Protein AF-A0A0F9U3X7-F1 (afdb_monomer_lite)

Secondary structure (DSSP, 8-state):
------EEEHHHHHHHHHHHHHHHTPEEEEE-SSSSEEEEE-TT---EEEEESS--S-----TTSPPEEEEEE-PPPTTSPTTEEE--HHHHHHHHHHHHHHHHHHHS--------

Foldseek 3Di:
DDPPQPWDFLLVLLVVLVVVCVVVAWDWDDADPPFRKTWTDHPPFQETEIEHQDPDPPCCDDPPHRGHQFYDYNYAD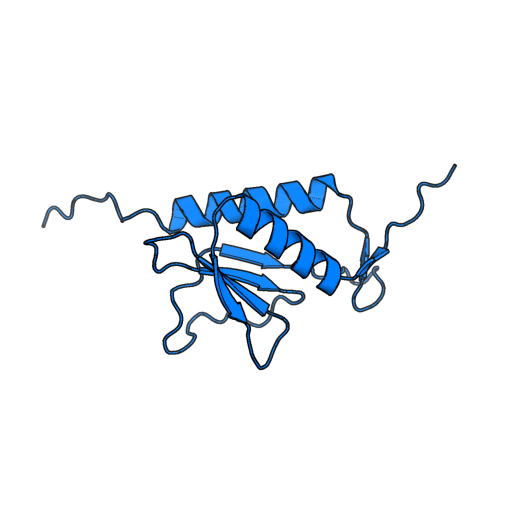PPHDPRIHRDDPVVSVVSSVVRVVSRCVRRDDPPDPPPD

pLDDT: mean 80.29, std 16.46, range [39.12, 96.94]

Sequence (116 aa):
MGRGKNNIDTLELCARAGEILKRVGFVHHQTSMTTPAVYYRWPDRQHLLRVAEHSGKKTRKNGGLGLVVSSVTFNGTHLDPPGKMNIREEKIESTISAAIGRYFMKSAPDSTPRNG

Organism: NCBI:txid412755

Radius of gyration: 15.95 Å; chains: 1; bounding box: 58×31×37 Å

Structure (mmCIF, N/CA/C/O backbone):
data_AF-A0A0F9U3X7-F1
#
_entry.id   AF-A0A0F9U3X7-F1
#
loop_
_atom_site.group_PDB
_atom_site.id
_atom_site.type_symbol
_atom_site.label_atom_id
_atom_site.label_alt_id
_atom_site.label_comp_id
_atom_site.label_asym_id
_atom_sit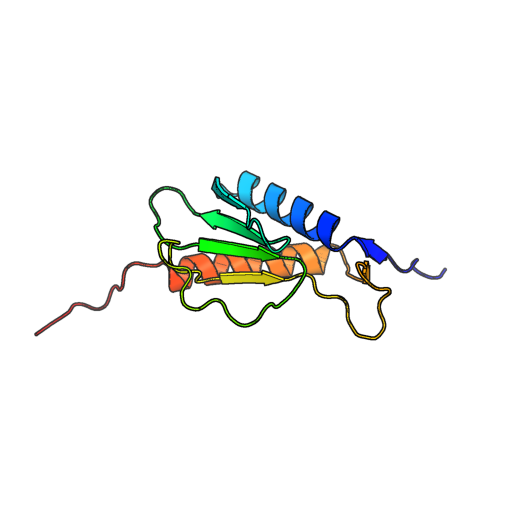e.label_en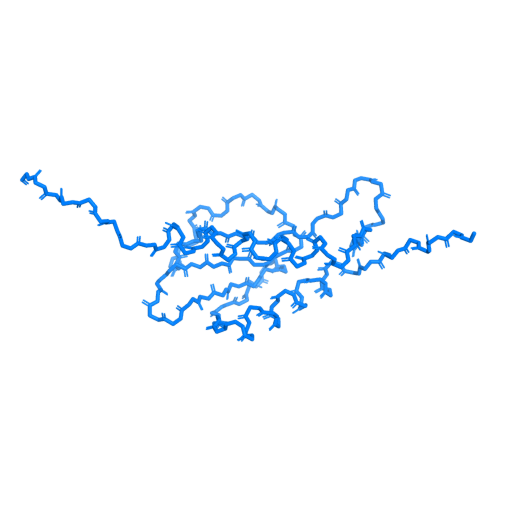tity_id
_atom_site.label_seq_id
_atom_site.pdbx_PDB_ins_code
_atom_site.Cartn_x
_atom_site.Cartn_y
_atom_site.Cartn_z
_atom_site.occupancy
_atom_site.B_iso_or_equiv
_atom_site.auth_seq_id
_atom_site.auth_comp_id
_atom_site.auth_asym_id
_atom_site.auth_atom_id
_atom_site.pdbx_PDB_model_num
ATOM 1 N N . MET A 1 1 ? 33.319 4.070 -8.872 1.00 39.12 1 MET A N 1
ATOM 2 C CA . MET A 1 1 ? 32.499 2.841 -8.961 1.00 39.12 1 MET A CA 1
ATOM 3 C C . MET A 1 1 ? 31.041 3.251 -9.080 1.00 39.12 1 MET A C 1
ATOM 5 O O . MET A 1 1 ? 30.520 3.871 -8.161 1.00 39.12 1 MET A O 1
ATOM 9 N N . GLY A 1 2 ? 30.422 3.031 -10.242 1.00 42.16 2 GLY A N 1
ATOM 10 C CA . GLY A 1 2 ? 29.032 3.422 -10.477 1.00 42.16 2 GLY A CA 1
ATOM 11 C C . GLY A 1 2 ? 28.103 2.628 -9.564 1.00 42.16 2 GLY A C 1
ATOM 12 O O . GLY A 1 2 ? 28.109 1.402 -9.609 1.00 42.16 2 GLY A O 1
ATOM 13 N N . ARG A 1 3 ? 27.327 3.316 -8.719 1.00 49.56 3 ARG A N 1
ATOM 14 C CA . ARG A 1 3 ? 26.206 2.686 -8.012 1.00 49.56 3 ARG A CA 1
ATOM 15 C C . ARG A 1 3 ? 25.267 2.140 -9.087 1.00 49.56 3 ARG A C 1
ATOM 17 O O . ARG A 1 3 ? 24.740 2.925 -9.876 1.00 49.56 3 ARG A O 1
ATOM 24 N N . GLY A 1 4 ? 25.140 0.817 -9.166 1.00 48.72 4 GLY A N 1
ATOM 25 C CA . GLY A 1 4 ? 24.244 0.154 -10.108 1.00 48.72 4 GLY A CA 1
ATOM 26 C C . GLY A 1 4 ? 22.853 0.775 -10.026 1.00 48.72 4 GLY A C 1
ATOM 27 O O . GLY A 1 4 ? 22.369 1.090 -8.939 1.00 48.72 4 GLY A O 1
ATOM 28 N N . LYS A 1 5 ? 22.232 1.020 -11.182 1.00 57.00 5 LYS A N 1
ATOM 29 C CA . LYS A 1 5 ? 20.821 1.408 -11.230 1.00 57.00 5 LYS A CA 1
ATOM 30 C C . LYS A 1 5 ? 20.020 0.248 -10.632 1.00 57.00 5 LYS A C 1
ATOM 32 O O . LYS A 1 5 ? 19.910 -0.799 -11.267 1.00 57.00 5 LYS A O 1
ATOM 37 N N . ASN A 1 6 ? 19.500 0.422 -9.418 1.00 66.44 6 ASN A N 1
ATOM 38 C CA . ASN A 1 6 ? 18.606 -0.546 -8.788 1.00 66.44 6 A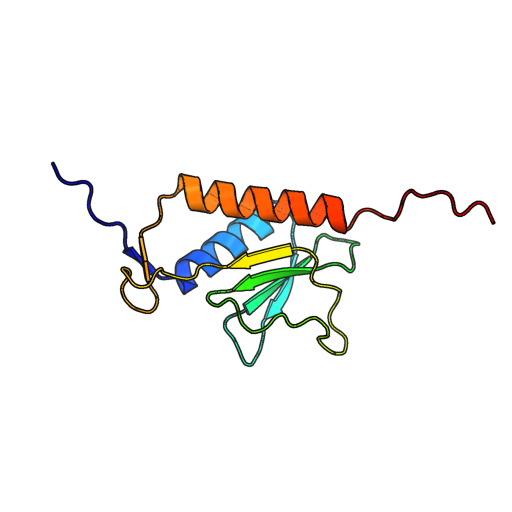SN A CA 1
ATOM 39 C C . ASN A 1 6 ? 17.222 -0.387 -9.412 1.00 66.44 6 ASN A C 1
ATOM 41 O O . ASN A 1 6 ? 16.362 0.314 -8.888 1.00 66.44 6 ASN A O 1
ATOM 45 N N . ASN A 1 7 ? 17.040 -1.006 -10.574 1.00 77.94 7 ASN A N 1
ATOM 46 C CA . ASN A 1 7 ? 15.739 -1.100 -11.215 1.00 77.94 7 ASN A CA 1
ATOM 47 C C . ASN A 1 7 ? 14.963 -2.228 -10.534 1.00 77.94 7 ASN A C 1
ATOM 49 O O . ASN A 1 7 ? 15.245 -3.399 -10.788 1.00 77.94 7 ASN A O 1
ATOM 53 N N . ILE A 1 8 ? 14.018 -1.867 -9.671 1.00 84.75 8 ILE A N 1
ATOM 54 C CA . ILE A 1 8 ? 13.161 -2.823 -8.964 1.00 84.75 8 ILE A CA 1
ATOM 55 C C . ILE A 1 8 ? 11.829 -2.906 -9.704 1.00 84.75 8 ILE A C 1
ATOM 57 O O . ILE A 1 8 ? 11.330 -1.892 -10.201 1.00 84.75 8 ILE A O 1
ATOM 61 N N . ASP A 1 9 ? 11.278 -4.112 -9.795 1.00 88.00 9 ASP A N 1
ATOM 62 C CA . ASP A 1 9 ? 9.952 -4.343 -10.354 1.00 88.00 9 ASP A CA 1
ATOM 63 C C . ASP A 1 9 ? 8.876 -3.659 -9.489 1.00 88.00 9 ASP A C 1
ATOM 65 O O . ASP A 1 9 ? 8.880 -3.736 -8.258 1.00 88.00 9 ASP A O 1
ATOM 69 N N . THR A 1 10 ? 7.960 -2.936 -10.120 1.00 87.00 10 THR A N 1
ATOM 70 C CA . THR A 1 10 ? 6.901 -2.172 -9.443 1.00 87.00 10 THR A CA 1
ATOM 71 C C . THR A 1 10 ? 5.899 -3.062 -8.704 1.00 87.00 10 THR A C 1
ATOM 73 O O . THR A 1 10 ? 5.384 -2.651 -7.657 1.00 87.00 10 THR A O 1
ATOM 76 N N . LEU A 1 11 ? 5.642 -4.283 -9.182 1.00 87.12 11 LEU A N 1
ATOM 77 C CA . LEU A 1 11 ? 4.825 -5.272 -8.475 1.00 87.12 11 LEU A CA 1
ATOM 78 C C . LEU A 1 11 ? 5.567 -5.808 -7.253 1.00 87.12 11 LEU A C 1
ATOM 80 O O . LEU A 1 11 ? 4.960 -5.964 -6.192 1.00 87.12 11 LEU A O 1
ATOM 84 N N . GLU A 1 12 ? 6.881 -6.012 -7.361 1.00 89.56 12 GLU A N 1
ATOM 85 C CA . GLU A 1 12 ? 7.716 -6.371 -6.212 1.00 89.56 12 GLU A CA 1
ATOM 86 C C . GLU A 1 12 ? 7.685 -5.267 -5.142 1.00 89.56 12 GLU A C 1
ATOM 88 O O . GLU A 1 12 ? 7.499 -5.551 -3.957 1.00 89.56 12 GLU A O 1
ATOM 93 N N . LEU A 1 13 ? 7.765 -3.993 -5.544 1.00 89.81 13 LEU A N 1
ATOM 94 C CA . LEU A 1 13 ? 7.611 -2.854 -4.630 1.00 89.81 13 LEU A CA 1
ATOM 95 C C . LEU A 1 13 ? 6.233 -2.838 -3.951 1.00 89.81 13 LEU A C 1
ATOM 97 O O . LEU A 1 13 ? 6.137 -2.583 -2.747 1.00 89.81 13 LEU A O 1
ATOM 101 N N . CYS A 1 14 ? 5.165 -3.151 -4.690 1.00 91.62 14 CYS A N 1
ATOM 102 C CA . CYS A 1 14 ? 3.821 -3.277 -4.124 1.00 91.62 14 CYS A CA 1
ATOM 103 C C . CYS A 1 14 ? 3.738 -4.414 -3.096 1.00 91.62 14 CYS A C 1
ATOM 105 O O . CYS A 1 14 ? 3.163 -4.222 -2.022 1.00 91.62 14 CYS A O 1
ATOM 107 N N . ALA A 1 15 ? 4.332 -5.572 -3.394 1.00 91.94 15 ALA A N 1
ATOM 108 C CA . ALA A 1 15 ? 4.379 -6.707 -2.479 1.00 91.94 15 ALA A CA 1
ATOM 109 C C . ALA A 1 15 ? 5.148 -6.355 -1.196 1.00 91.94 15 ALA A C 1
ATOM 111 O O . ALA A 1 15 ? 4.630 -6.557 -0.096 1.00 91.94 15 ALA A O 1
ATOM 112 N N . ARG A 1 16 ? 6.329 -5.730 -1.320 1.00 92.25 16 ARG A N 1
ATOM 113 C CA . ARG A 1 16 ? 7.126 -5.247 -0.178 1.00 92.25 16 ARG A CA 1
ATOM 114 C C . ARG A 1 16 ? 6.351 -4.256 0.687 1.00 92.25 16 ARG A C 1
ATOM 116 O O . ARG A 1 16 ? 6.331 -4.391 1.909 1.00 92.25 16 ARG A O 1
ATOM 123 N N . ALA A 1 17 ? 5.667 -3.292 0.070 1.00 94.12 17 ALA A N 1
ATOM 124 C CA . ALA A 1 17 ? 4.823 -2.350 0.800 1.00 94.12 17 ALA A CA 1
ATOM 125 C C . ALA A 1 17 ? 3.686 -3.060 1.547 1.00 94.12 17 ALA A C 1
ATOM 127 O O . ALA A 1 17 ? 3.395 -2.714 2.691 1.00 94.12 17 ALA A O 1
ATOM 128 N N . GLY A 1 18 ? 3.082 -4.079 0.933 1.00 94.31 18 GLY A N 1
ATOM 129 C CA . GLY A 1 18 ? 2.087 -4.931 1.574 1.00 94.31 18 GLY A CA 1
ATOM 130 C C . GLY A 1 18 ? 2.616 -5.645 2.817 1.00 94.31 18 GLY A C 1
ATOM 131 O O . GLY A 1 18 ? 1.951 -5.643 3.852 1.00 94.31 18 GLY A O 1
ATOM 132 N N . GLU A 1 19 ? 3.821 -6.209 2.748 1.00 95.50 19 GLU A N 1
ATOM 133 C CA . GLU A 1 19 ? 4.460 -6.871 3.890 1.00 95.50 19 GLU A CA 1
ATOM 134 C C . GLU A 1 19 ? 4.801 -5.892 5.019 1.00 95.50 19 GLU A C 1
ATOM 136 O O . GLU A 1 19 ? 4.551 -6.188 6.188 1.00 95.50 19 GLU A O 1
ATOM 141 N N . ILE A 1 20 ? 5.293 -4.693 4.694 1.00 95.06 20 ILE A N 1
ATOM 142 C CA . ILE A 1 20 ? 5.544 -3.644 5.694 1.00 95.06 20 ILE A CA 1
ATOM 143 C C . ILE A 1 20 ? 4.237 -3.234 6.383 1.00 95.06 20 ILE A C 1
ATOM 145 O O . ILE A 1 20 ? 4.183 -3.161 7.608 1.00 95.06 20 ILE A O 1
ATOM 149 N N . LEU A 1 21 ? 3.162 -3.023 5.620 1.00 96.25 21 LEU A N 1
ATOM 150 C CA . LEU A 1 21 ? 1.854 -2.672 6.176 1.00 96.25 21 LEU A CA 1
ATOM 151 C C . LEU A 1 21 ? 1.329 -3.753 7.130 1.00 96.25 21 LEU A C 1
ATOM 153 O O . LEU A 1 21 ? 0.882 -3.420 8.228 1.00 96.25 21 LEU A O 1
ATOM 157 N N . LYS A 1 22 ? 1.440 -5.034 6.753 1.00 96.00 22 LYS A N 1
ATOM 158 C CA . LYS A 1 22 ? 1.066 -6.162 7.622 1.00 96.00 22 LYS A CA 1
ATOM 159 C C . LYS A 1 22 ? 1.866 -6.177 8.922 1.00 96.00 22 LYS A C 1
ATOM 161 O O . LYS A 1 22 ? 1.277 -6.322 9.987 1.00 96.00 22 LYS A O 1
ATOM 166 N N . ARG A 1 23 ? 3.185 -5.963 8.854 1.00 96.00 23 ARG A N 1
ATOM 167 C CA . ARG A 1 23 ? 4.058 -5.891 10.043 1.00 96.00 23 ARG A CA 1
ATOM 168 C C . ARG A 1 23 ? 3.683 -4.748 10.987 1.00 96.00 23 ARG A C 1
ATOM 170 O O . ARG A 1 23 ? 3.812 -4.900 12.194 1.00 96.00 23 ARG A O 1
ATOM 177 N N . VAL A 1 24 ? 3.207 -3.624 10.448 1.00 94.38 24 VAL A N 1
ATOM 178 C CA . VAL A 1 24 ? 2.746 -2.466 11.238 1.00 94.38 24 VAL A CA 1
ATOM 179 C C . VAL A 1 24 ? 1.358 -2.698 11.859 1.00 94.38 24 VAL A C 1
ATOM 181 O O . VAL A 1 24 ? 0.977 -1.977 12.776 1.00 94.38 24 VAL A O 1
ATOM 184 N N . GLY A 1 25 ? 0.609 -3.706 11.402 1.00 95.88 25 GLY A N 1
ATOM 185 C CA . GLY A 1 25 ? -0.705 -4.072 11.941 1.00 95.88 25 GLY A CA 1
ATOM 186 C C . GLY A 1 25 ? -1.883 -3.801 11.004 1.00 95.88 25 GLY A C 1
ATOM 187 O O . GLY A 1 25 ? -3.032 -4.002 11.393 1.00 95.88 25 GLY A O 1
ATOM 188 N N . PHE A 1 26 ? -1.642 -3.369 9.762 1.00 96.94 26 PHE A N 1
ATOM 189 C CA . PHE A 1 26 ? -2.706 -3.327 8.760 1.00 96.94 26 PHE A CA 1
ATOM 190 C C . PHE A 1 26 ? -3.093 -4.742 8.326 1.00 96.94 26 PHE A C 1
ATOM 192 O O . PHE A 1 26 ? -2.246 -5.609 8.128 1.00 96.94 26 PHE A O 1
ATOM 199 N N . VAL A 1 27 ? -4.379 -4.956 8.073 1.00 96.38 27 VAL A N 1
ATOM 200 C CA . VAL A 1 27 ? -4.898 -6.210 7.528 1.00 96.38 27 VAL A CA 1
ATOM 201 C C . VAL A 1 27 ? -5.220 -6.054 6.049 1.00 96.38 27 VAL A C 1
ATOM 203 O O . VAL A 1 27 ? -5.670 -4.994 5.599 1.00 96.38 27 VAL A O 1
ATOM 206 N N . HIS A 1 28 ? -4.992 -7.121 5.283 1.00 95.31 28 HIS A N 1
ATOM 207 C CA . HIS A 1 28 ? -5.503 -7.215 3.916 1.00 95.31 28 HIS A CA 1
ATOM 208 C C . HIS A 1 28 ? -7.033 -7.138 3.949 1.00 95.31 28 HIS A C 1
ATOM 210 O O . HIS A 1 28 ? -7.675 -7.744 4.806 1.00 95.31 28 HIS A O 1
ATOM 216 N N . HIS A 1 29 ? -7.605 -6.343 3.048 1.00 92.44 29 HIS A N 1
ATOM 217 C CA . HIS A 1 29 ? -9.050 -6.196 2.918 1.00 92.44 29 HIS A CA 1
ATOM 218 C C . HIS A 1 29 ? -9.550 -6.741 1.583 1.00 92.44 29 HIS A C 1
ATOM 220 O O . HIS A 1 29 ? -10.497 -7.520 1.549 1.00 92.44 29 HIS A O 1
ATOM 226 N N . GLN A 1 30 ? -8.928 -6.319 0.481 1.00 90.25 30 GLN A N 1
ATOM 227 C CA . GLN A 1 30 ? -9.323 -6.747 -0.855 1.00 90.25 30 GLN A CA 1
ATOM 228 C C . GLN A 1 30 ? -8.175 -6.565 -1.847 1.00 90.25 30 GLN A C 1
ATOM 230 O O . GLN A 1 30 ? -7.395 -5.620 -1.741 1.00 90.25 30 GLN A O 1
ATOM 235 N N . THR A 1 31 ? -8.119 -7.429 -2.856 1.00 90.25 31 THR A N 1
ATOM 236 C CA . THR A 1 31 ? -7.318 -7.226 -4.068 1.00 90.25 31 THR A CA 1
ATOM 237 C C . THR A 1 31 ? -8.257 -6.907 -5.228 1.00 90.25 31 THR A C 1
ATOM 239 O O . THR A 1 31 ? -9.281 -7.564 -5.401 1.00 90.25 31 THR A O 1
ATOM 242 N N . SER A 1 32 ? -7.939 -5.872 -5.997 1.00 84.12 32 SER A N 1
ATOM 243 C CA . SER A 1 32 ? -8.694 -5.493 -7.191 1.00 84.12 32 SER A CA 1
ATOM 244 C C . SER A 1 32 ? -8.618 -6.591 -8.255 1.00 84.12 32 SER A C 1
ATOM 246 O O . SER A 1 32 ? -7.549 -7.129 -8.522 1.00 84.12 32 SER A O 1
ATOM 248 N N . MET A 1 33 ? -9.752 -6.891 -8.891 1.00 80.69 33 MET A N 1
ATOM 249 C CA . MET A 1 33 ? -9.838 -7.886 -9.970 1.00 80.69 33 MET A CA 1
ATOM 250 C C . MET A 1 33 ? -9.386 -7.338 -11.331 1.00 80.69 33 MET A C 1
ATOM 252 O O . MET A 1 33 ? -9.126 -8.108 -12.248 1.00 80.69 33 MET A O 1
ATOM 256 N N . THR A 1 34 ? -9.332 -6.011 -11.490 1.00 78.75 34 THR A N 1
ATOM 257 C CA . THR A 1 34 ? -9.088 -5.355 -12.791 1.00 78.75 34 THR A CA 1
ATOM 258 C C . THR A 1 34 ? -7.756 -4.623 -12.865 1.00 78.75 34 THR A C 1
ATOM 260 O O . THR A 1 34 ? -7.311 -4.249 -13.944 1.00 78.75 34 THR A O 1
ATOM 263 N N . THR A 1 35 ? -7.130 -4.365 -11.720 1.00 79.19 35 THR A N 1
ATOM 264 C CA . THR A 1 35 ? -5.871 -3.622 -11.624 1.00 79.19 35 THR A CA 1
ATOM 265 C C . THR A 1 35 ? -4.986 -4.251 -10.556 1.00 79.19 35 THR A C 1
ATOM 267 O O . THR A 1 35 ? -5.526 -4.797 -9.594 1.00 79.19 35 THR A O 1
ATOM 270 N N . PRO A 1 36 ? -3.650 -4.129 -10.656 1.00 82.81 36 PRO A N 1
ATOM 271 C CA . PRO A 1 36 ? -2.724 -4.563 -9.612 1.00 82.81 36 PRO A CA 1
ATOM 272 C C . PRO A 1 36 ? -2.782 -3.585 -8.427 1.00 82.81 36 PRO A C 1
ATOM 274 O O . PRO A 1 36 ? -1.870 -2.795 -8.182 1.00 82.81 36 PRO A O 1
ATOM 277 N N . ALA A 1 37 ? -3.919 -3.566 -7.733 1.00 88.44 37 ALA A N 1
ATOM 278 C CA . ALA A 1 37 ? -4.175 -2.733 -6.572 1.00 88.44 37 ALA A CA 1
ATOM 279 C C . ALA A 1 37 ? -4.649 -3.595 -5.404 1.00 88.44 37 ALA A C 1
ATOM 281 O O . ALA A 1 37 ? -5.577 -4.391 -5.539 1.00 88.44 37 ALA A O 1
ATOM 282 N N . VAL A 1 38 ? -4.039 -3.387 -4.243 1.00 92.50 38 VAL A N 1
ATOM 283 C CA . VAL A 1 38 ? -4.382 -4.074 -2.999 1.00 92.50 38 VAL A CA 1
ATOM 284 C C . VAL A 1 38 ? -4.796 -3.037 -1.966 1.00 92.50 38 VAL A C 1
ATOM 286 O O . VAL A 1 38 ? -4.184 -1.973 -1.841 1.00 92.50 38 VAL A O 1
ATOM 289 N N . TYR A 1 39 ? -5.862 -3.335 -1.238 1.00 93.38 39 TYR A N 1
ATOM 290 C CA . TYR A 1 39 ? -6.438 -2.474 -0.222 1.00 93.38 39 TYR A CA 1
ATOM 291 C C . TYR A 1 39 ? -6.190 -3.074 1.155 1.00 93.38 39 TYR A C 1
ATOM 293 O O . TYR A 1 39 ? -6.487 -4.245 1.406 1.00 93.38 39 TYR A O 1
ATOM 301 N N . TYR A 1 40 ? -5.676 -2.238 2.047 1.00 95.44 40 TYR A N 1
ATOM 302 C CA . TYR A 1 40 ? -5.383 -2.565 3.434 1.00 95.44 40 TYR A CA 1
ATOM 303 C C . TYR A 1 40 ? -6.194 -1.667 4.361 1.00 95.44 40 TYR A C 1
ATOM 305 O O . TYR A 1 40 ? -6.498 -0.525 4.013 1.00 95.44 40 TYR A O 1
ATOM 313 N N . ARG A 1 41 ? -6.512 -2.157 5.557 1.00 94.25 41 ARG A N 1
ATOM 314 C CA . ARG A 1 41 ? -7.190 -1.373 6.598 1.00 94.25 41 ARG A CA 1
ATOM 315 C C . ARG A 1 41 ? -6.542 -1.590 7.954 1.00 94.25 41 ARG A C 1
ATOM 317 O O . ARG A 1 41 ? -5.970 -2.645 8.205 1.00 94.25 41 ARG A O 1
ATOM 324 N N . TRP A 1 42 ? -6.659 -0.604 8.828 1.00 94.94 42 TRP A N 1
ATOM 325 C CA . TRP A 1 42 ? -6.381 -0.807 10.248 1.00 94.94 42 TRP A CA 1
ATOM 326 C C . TRP A 1 42 ? -7.554 -1.565 10.891 1.00 94.94 42 TRP A C 1
ATOM 328 O O . TRP A 1 42 ? -8.696 -1.298 10.495 1.00 94.94 42 TRP A O 1
ATOM 338 N N . PRO A 1 43 ? -7.317 -2.473 11.857 1.00 92.12 43 PRO A N 1
ATOM 339 C CA . PRO A 1 43 ? -8.389 -3.081 12.641 1.00 92.12 43 PRO A CA 1
ATOM 340 C C . PRO A 1 43 ? -9.355 -2.016 13.174 1.00 92.12 43 PRO A C 1
ATOM 342 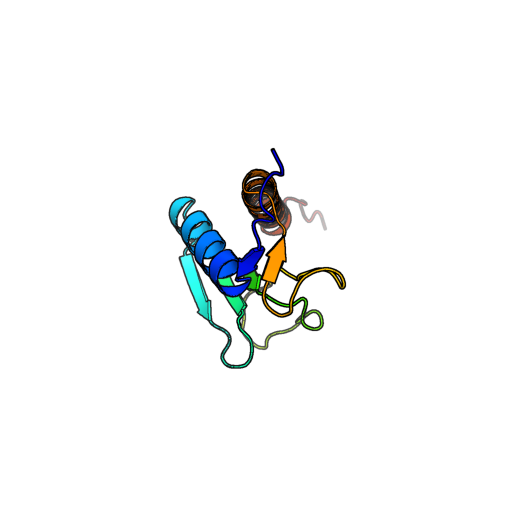O O . PRO A 1 43 ? -8.943 -0.912 13.525 1.00 92.12 43 PRO A O 1
ATOM 345 N N . ASP A 1 44 ? -10.652 -2.307 13.142 1.00 87.44 44 ASP A N 1
ATOM 346 C CA . ASP A 1 44 ? -11.709 -1.412 13.639 1.00 87.44 44 ASP A CA 1
ATOM 347 C C . ASP A 1 44 ? -11.855 -0.062 12.909 1.00 87.44 44 ASP A C 1
ATOM 349 O O . ASP A 1 44 ? -12.618 0.806 13.333 1.00 87.44 44 ASP A O 1
ATOM 353 N N . ARG A 1 45 ? -11.184 0.131 11.762 1.00 88.19 45 ARG A N 1
ATOM 354 C CA . ARG A 1 45 ? -11.381 1.300 10.891 1.00 88.19 45 ARG A CA 1
ATOM 355 C C . ARG A 1 45 ? -11.993 0.897 9.551 1.00 88.19 45 ARG A C 1
ATOM 357 O O . ARG A 1 45 ? -11.589 -0.074 8.918 1.00 88.19 45 ARG A O 1
ATOM 364 N N . GLN A 1 46 ? -12.948 1.703 9.089 1.00 87.00 46 GLN A N 1
ATOM 365 C CA . GLN A 1 46 ? -13.622 1.533 7.791 1.00 87.00 46 GLN A CA 1
ATOM 366 C C . GLN A 1 46 ? -12.828 2.124 6.614 1.00 87.00 46 GLN A C 1
ATOM 368 O O . GLN A 1 46 ? -13.154 1.902 5.451 1.00 87.00 46 GLN A O 1
ATOM 373 N N . HIS A 1 47 ? -11.798 2.914 6.909 1.00 91.25 47 HIS A N 1
ATOM 374 C CA . HIS A 1 47 ? -10.977 3.576 5.906 1.00 91.25 47 HIS A CA 1
ATOM 375 C C . HIS A 1 47 ? -9.949 2.617 5.304 1.00 91.25 47 HIS A C 1
ATOM 377 O O . HIS A 1 47 ? -9.478 1.695 5.966 1.00 91.25 47 HIS A O 1
ATOM 383 N N . LEU A 1 48 ? -9.561 2.869 4.054 1.00 93.00 48 LEU A N 1
ATOM 384 C CA . LEU A 1 48 ? -8.627 2.026 3.313 1.00 93.00 48 LEU A CA 1
ATOM 385 C C . LEU A 1 48 ? -7.344 2.779 2.934 1.00 93.00 48 LEU A C 1
ATOM 387 O O . LEU A 1 48 ? -7.359 3.974 2.614 1.00 93.00 48 LEU A O 1
ATOM 391 N N . LEU A 1 49 ? -6.235 2.043 2.919 1.00 94.56 49 LEU A N 1
ATOM 392 C CA . LEU A 1 49 ? -4.962 2.413 2.312 1.00 94.56 49 LEU A CA 1
ATOM 393 C C . LEU A 1 49 ? -4.757 1.549 1.063 1.00 94.56 49 LEU A C 1
ATOM 395 O O . LEU A 1 49 ? -4.744 0.323 1.141 1.00 94.56 49 LEU A O 1
ATOM 399 N N . ARG A 1 50 ? -4.613 2.190 -0.099 1.00 93.69 50 ARG A N 1
ATOM 400 C CA . ARG A 1 50 ? -4.404 1.508 -1.388 1.00 93.69 50 ARG A CA 1
ATOM 401 C C . ARG A 1 50 ? -2.917 1.414 -1.730 1.00 93.69 50 ARG A C 1
ATOM 403 O O . ARG A 1 50 ? -2.244 2.437 -1.746 1.00 93.69 50 ARG A O 1
ATOM 410 N N . VAL A 1 51 ? -2.434 0.237 -2.105 1.00 93.31 51 VAL A N 1
ATOM 411 C CA . VAL A 1 51 ? -1.114 0.026 -2.722 1.00 93.31 51 VAL A CA 1
ATOM 412 C C . VAL A 1 51 ? -1.330 -0.366 -4.180 1.00 93.31 51 VAL A C 1
ATOM 414 O O . VAL A 1 51 ? -2.156 -1.235 -4.445 1.00 93.31 51 VAL A O 1
ATOM 417 N N . ALA A 1 52 ? -0.655 0.288 -5.127 1.00 90.00 52 ALA A N 1
ATOM 418 C CA . ALA A 1 52 ? -0.778 -0.042 -6.548 1.00 90.00 52 ALA A CA 1
ATOM 419 C C . ALA A 1 52 ? 0.443 0.375 -7.377 1.00 90.00 52 ALA A C 1
ATOM 421 O O . ALA A 1 52 ? 1.157 1.307 -7.019 1.00 90.00 52 ALA A O 1
ATOM 422 N N . GLU A 1 53 ? 0.613 -0.244 -8.539 1.00 83.00 53 GLU A N 1
ATOM 423 C CA . GLU A 1 53 ? 1.644 0.121 -9.520 1.00 83.00 53 GLU A CA 1
ATOM 424 C C . GLU A 1 53 ? 1.284 1.399 -10.309 1.00 83.00 53 GLU A C 1
ATOM 426 O O . GLU A 1 53 ? 2.136 2.219 -10.636 1.00 83.00 53 GLU A O 1
ATOM 431 N N . HIS A 1 54 ? -0.005 1.645 -10.554 1.00 71.50 54 HIS A N 1
ATOM 432 C CA . HIS A 1 54 ? -0.439 2.796 -11.346 1.00 71.50 54 HIS A CA 1
ATOM 433 C C . HIS A 1 54 ? -1.356 3.740 -10.570 1.00 71.50 54 HIS A C 1
ATOM 435 O O . HIS A 1 54 ? -2.262 3.333 -9.818 1.00 71.50 54 HIS A O 1
ATOM 441 N N . SER A 1 55 ? -1.174 5.037 -10.833 1.00 55.78 55 SER A N 1
ATOM 442 C CA . SER A 1 55 ? -2.144 6.074 -10.491 1.00 55.78 55 SER A CA 1
ATOM 443 C C . SER A 1 55 ? -3.304 5.972 -11.483 1.00 55.78 55 SER A C 1
ATOM 445 O O . SER A 1 55 ? -3.459 6.784 -12.390 1.00 55.78 55 SER A O 1
ATOM 447 N N . GLY A 1 56 ? -4.096 4.902 -11.370 1.00 50.16 56 GLY A N 1
ATOM 448 C CA . GLY A 1 56 ? -5.384 4.834 -12.049 1.00 50.16 56 GLY A CA 1
ATOM 449 C C . GLY A 1 56 ? -6.224 6.055 -11.666 1.00 50.16 56 GLY A C 1
ATOM 450 O O . GLY A 1 56 ? -6.065 6.597 -10.566 1.00 50.16 56 GLY A O 1
ATOM 451 N N . LYS A 1 57 ? -7.106 6.502 -12.574 1.00 48.16 57 LYS A N 1
ATOM 452 C CA . LYS A 1 57 ? -8.062 7.595 -12.318 1.00 48.16 57 LYS A CA 1
ATOM 453 C C . LYS A 1 57 ? -8.633 7.437 -10.910 1.00 48.16 57 LYS A C 1
ATOM 455 O O . LYS A 1 57 ? -9.120 6.359 -10.587 1.00 48.16 57 LYS A O 1
ATOM 460 N N . LYS A 1 58 ? -8.546 8.495 -10.088 1.00 50.12 58 LYS A N 1
ATOM 461 C CA . LYS A 1 58 ? -9.017 8.532 -8.693 1.00 50.12 58 LYS A CA 1
ATOM 462 C C . LYS A 1 58 ? -10.352 7.782 -8.567 1.00 50.12 58 LYS A C 1
ATOM 464 O O . LYS A 1 58 ? -11.397 8.351 -8.875 1.00 50.12 58 LYS A O 1
ATOM 469 N N . THR A 1 59 ? -10.333 6.534 -8.101 1.00 52.41 59 THR A N 1
ATOM 470 C CA . THR A 1 59 ? -11.540 5.777 -7.749 1.00 52.41 59 THR A CA 1
ATOM 471 C C . THR A 1 59 ? -12.105 6.407 -6.483 1.00 52.41 59 THR A C 1
ATOM 473 O O . THR A 1 59 ? -11.812 5.986 -5.371 1.00 52.41 59 THR A O 1
ATOM 476 N N . ARG A 1 60 ? -12.844 7.510 -6.653 1.00 49.50 60 ARG A N 1
ATOM 477 C CA . ARG A 1 60 ? -13.508 8.240 -5.563 1.00 49.50 60 ARG A CA 1
ATOM 478 C C . ARG A 1 60 ? -14.766 7.533 -5.062 1.00 49.50 60 ARG A C 1
ATOM 480 O O . ARG A 1 60 ? -15.277 7.909 -4.016 1.00 49.50 60 ARG A O 1
ATOM 487 N N . LYS A 1 61 ? -15.264 6.535 -5.790 1.00 46.19 61 LYS A N 1
ATOM 488 C CA . LYS A 1 61 ? -16.444 5.749 -5.429 1.00 46.19 61 LYS A CA 1
ATOM 489 C C . LYS A 1 61 ? -16.261 4.327 -5.947 1.00 46.19 61 LYS A C 1
ATOM 491 O O . LYS A 1 61 ? -16.599 4.048 -7.089 1.00 46.19 61 LYS A O 1
ATOM 496 N N . ASN A 1 62 ? -15.698 3.444 -5.132 1.00 50.03 62 ASN A N 1
ATOM 497 C CA . ASN A 1 62 ? -15.882 2.016 -5.357 1.00 50.03 62 ASN A CA 1
ATOM 498 C C . ASN A 1 62 ? -17.159 1.638 -4.602 1.00 50.03 62 ASN A C 1
ATOM 500 O O . ASN A 1 62 ? -17.192 1.755 -3.381 1.00 50.03 62 ASN A O 1
ATOM 504 N N . GLY A 1 63 ? -18.223 1.291 -5.331 1.00 46.41 63 GLY A N 1
ATOM 505 C CA . GLY A 1 63 ? -19.542 0.974 -4.777 1.00 46.41 63 GLY A CA 1
ATOM 506 C C . GLY A 1 63 ? -19.471 -0.155 -3.751 1.00 46.41 63 GLY A C 1
ATOM 507 O O . GLY A 1 63 ? -19.457 -1.320 -4.125 1.00 46.41 63 GLY A O 1
ATOM 508 N N . GLY A 1 64 ? -19.384 0.209 -2.469 1.00 56.19 64 GLY A N 1
ATOM 509 C CA . GLY A 1 64 ? -19.299 -0.720 -1.338 1.00 56.19 64 GLY A CA 1
ATOM 510 C C . GLY A 1 64 ? -17.905 -0.916 -0.728 1.00 56.19 64 GLY A C 1
ATOM 511 O O . GLY A 1 64 ? -17.819 -1.512 0.341 1.00 56.19 64 GLY A O 1
ATOM 512 N N . LEU A 1 65 ? -16.820 -0.400 -1.325 1.00 63.72 65 LEU A N 1
ATOM 513 C CA . LEU A 1 65 ? -15.524 -0.372 -0.632 1.00 63.72 65 LEU A CA 1
ATOM 514 C C . LEU A 1 65 ? -15.478 0.797 0.355 1.00 63.72 65 LEU A C 1
ATOM 516 O O . LEU A 1 65 ? -15.923 1.905 0.044 1.00 63.72 65 LEU A O 1
ATOM 520 N N . GLY A 1 66 ? -14.851 0.560 1.508 1.00 68.94 66 GLY A N 1
ATOM 521 C CA . GLY A 1 66 ? -14.492 1.609 2.458 1.00 68.94 66 GLY A CA 1
ATOM 522 C C . GLY A 1 66 ? -13.750 2.778 1.794 1.00 68.94 66 GLY A C 1
ATOM 523 O O . GLY A 1 66 ? -13.090 2.635 0.760 1.00 68.94 66 GLY A O 1
ATOM 524 N N . LEU A 1 67 ? -13.860 3.970 2.379 1.00 84.38 67 LEU A N 1
ATOM 525 C CA . LEU A 1 67 ? -13.266 5.179 1.812 1.00 84.38 67 LEU A CA 1
ATOM 526 C C . LEU A 1 67 ? -11.731 5.066 1.781 1.00 84.38 67 LEU A C 1
ATOM 528 O O . LEU A 1 67 ? -11.081 4.971 2.823 1.00 84.38 67 LEU A O 1
ATOM 532 N N . VAL A 1 68 ? -11.137 5.127 0.585 1.00 88.56 68 VAL A N 1
ATOM 533 C CA . VAL A 1 68 ? -9.677 5.185 0.417 1.00 88.56 68 VAL A CA 1
ATOM 534 C C . VAL A 1 68 ? -9.182 6.576 0.810 1.00 88.56 68 VAL A C 1
ATOM 536 O O . VAL A 1 68 ? -9.383 7.548 0.082 1.00 88.56 68 VAL A O 1
ATOM 539 N N . VAL A 1 69 ? -8.508 6.677 1.953 1.00 90.19 69 VAL A N 1
ATOM 540 C CA . VAL A 1 69 ? -8.018 7.959 2.498 1.00 90.19 69 VAL A CA 1
ATOM 541 C C . VAL A 1 69 ? -6.547 8.219 2.183 1.00 90.19 69 VAL A C 1
ATOM 543 O O . VAL A 1 69 ? -6.092 9.370 2.179 1.00 90.19 69 VAL A O 1
ATOM 546 N N . SER A 1 70 ? -5.797 7.157 1.884 1.00 92.62 70 SER A N 1
ATOM 547 C CA . SER A 1 70 ? -4.372 7.216 1.570 1.00 92.62 70 SER A CA 1
ATOM 548 C C . SER A 1 70 ? -3.991 6.177 0.520 1.00 92.62 70 SER A C 1
ATOM 550 O O . SER A 1 70 ? -4.668 5.162 0.345 1.00 92.62 70 SER A O 1
ATOM 552 N N . SER A 1 71 ? -2.893 6.432 -0.186 1.00 91.94 71 SER A N 1
ATOM 553 C CA . SER A 1 71 ? -2.361 5.511 -1.180 1.00 91.94 71 SER A CA 1
ATOM 554 C C . SER A 1 71 ? -0.840 5.552 -1.252 1.00 91.94 71 SER A C 1
ATOM 556 O O . SER A 1 71 ? -0.227 6.611 -1.085 1.00 91.94 71 SER A O 1
ATOM 558 N N . VAL A 1 72 ? -0.260 4.400 -1.567 1.00 91.88 72 VAL A N 1
ATOM 559 C CA . VAL A 1 72 ? 1.108 4.228 -2.051 1.00 91.88 72 VAL A CA 1
ATOM 560 C C . VAL A 1 72 ? 1.010 3.845 -3.523 1.00 91.88 72 VAL A C 1
ATOM 562 O O . VAL A 1 72 ? 0.217 2.978 -3.899 1.00 91.88 72 VAL A O 1
ATOM 565 N N . THR A 1 73 ? 1.762 4.528 -4.378 1.00 88.94 73 THR A N 1
ATOM 566 C CA . THR A 1 73 ? 1.790 4.218 -5.806 1.00 88.94 73 THR A CA 1
ATOM 567 C C . THR A 1 73 ? 3.219 4.224 -6.307 1.00 88.94 73 THR A C 1
ATOM 569 O O . THR A 1 73 ? 3.901 5.240 -6.187 1.00 88.94 73 THR A O 1
ATOM 572 N N . PHE A 1 74 ? 3.649 3.093 -6.855 1.00 85.62 74 PHE A N 1
ATOM 573 C CA . PHE A 1 74 ? 4.979 2.914 -7.428 1.00 85.62 74 PHE A CA 1
ATOM 574 C C . PHE A 1 74 ? 4.880 3.007 -8.943 1.00 85.62 74 PHE A C 1
ATOM 576 O O . PHE A 1 74 ? 4.793 1.995 -9.626 1.00 85.62 74 PHE A O 1
ATOM 583 N N . ASN A 1 75 ? 4.848 4.237 -9.451 1.00 79.69 75 ASN A N 1
ATOM 584 C CA . ASN A 1 75 ? 4.865 4.493 -10.883 1.00 79.69 75 ASN A CA 1
ATOM 585 C C . ASN A 1 75 ? 6.281 4.909 -11.286 1.00 79.69 75 ASN A C 1
ATOM 587 O O . ASN A 1 75 ? 6.792 5.902 -10.759 1.00 79.69 75 ASN A O 1
ATOM 591 N N . GLY A 1 76 ? 6.888 4.165 -12.210 1.00 71.31 76 GLY A N 1
ATOM 592 C CA . GLY A 1 76 ? 8.126 4.585 -12.858 1.00 71.31 76 GLY A CA 1
ATOM 593 C C . GLY A 1 76 ? 7.966 5.957 -13.521 1.00 71.31 76 GLY A C 1
ATOM 594 O O . GLY A 1 76 ? 6.866 6.404 -13.859 1.00 71.31 76 GLY A O 1
ATOM 595 N N . THR A 1 77 ? 9.075 6.664 -13.679 1.00 75.62 77 THR A N 1
ATOM 596 C CA . THR A 1 77 ? 9.145 7.880 -14.489 1.00 75.62 77 THR A CA 1
ATOM 597 C C . THR A 1 77 ? 9.276 7.522 -15.971 1.00 75.62 77 THR A C 1
ATOM 599 O O . THR A 1 77 ? 9.572 6.385 -16.321 1.00 75.62 77 THR A O 1
ATOM 602 N N . HIS A 1 78 ? 9.118 8.499 -16.870 1.00 72.12 78 HIS A N 1
ATOM 603 C CA . HIS A 1 78 ? 9.342 8.298 -18.312 1.00 72.12 78 HIS A CA 1
ATOM 604 C C . HIS A 1 78 ? 10.785 7.878 -18.664 1.00 72.12 78 HIS A C 1
ATOM 606 O O . HIS A 1 78 ? 11.051 7.498 -19.799 1.00 72.12 78 HIS A O 1
ATOM 612 N N . LEU A 1 79 ? 11.712 7.981 -17.706 1.00 76.25 79 LEU A N 1
ATOM 613 C CA . LEU A 1 79 ? 13.111 7.576 -17.839 1.00 76.25 79 LEU A CA 1
ATOM 614 C C . LEU A 1 79 ? 13.363 6.143 -17.346 1.00 76.25 79 LEU A C 1
ATOM 616 O O . LEU A 1 79 ? 14.454 5.612 -17.564 1.00 76.25 79 LEU A O 1
ATOM 620 N N . ASP A 1 80 ? 12.390 5.530 -16.669 1.00 76.69 80 ASP A N 1
ATOM 621 C CA . ASP A 1 80 ? 12.482 4.161 -16.173 1.00 76.69 80 ASP A CA 1
ATOM 622 C C . ASP A 1 80 ? 11.967 3.161 -17.226 1.00 76.69 80 ASP A C 1
ATOM 624 O O . ASP A 1 80 ? 11.058 3.482 -17.999 1.00 76.69 80 ASP A O 1
ATOM 628 N N . PRO A 1 81 ? 12.508 1.928 -17.274 1.00 76.12 81 PRO A N 1
ATOM 629 C CA . PRO A 1 81 ? 11.910 0.867 -18.073 1.00 76.12 81 PRO A CA 1
ATOM 630 C C . PRO A 1 81 ? 10.459 0.597 -17.632 1.00 76.12 81 PRO A C 1
ATOM 632 O O . PRO A 1 81 ? 10.171 0.672 -16.435 1.00 76.12 81 PRO A O 1
ATOM 635 N N . PRO A 1 82 ? 9.552 0.216 -18.551 1.00 78.00 82 PRO A N 1
ATOM 636 C CA . PRO A 1 82 ? 8.186 -0.165 -18.193 1.00 78.00 82 PRO A CA 1
ATOM 637 C C . PRO A 1 82 ? 8.154 -1.241 -17.096 1.00 78.00 82 PRO A C 1
ATOM 639 O O . PRO A 1 82 ? 8.915 -2.208 -17.160 1.00 78.00 82 PRO A O 1
ATOM 642 N N . GLY A 1 83 ? 7.291 -1.061 -16.089 1.00 77.81 83 GLY A N 1
ATOM 643 C CA . GLY A 1 83 ? 7.164 -1.980 -14.944 1.00 77.81 83 GLY A CA 1
ATOM 644 C C . GLY A 1 83 ? 8.351 -1.960 -13.973 1.00 77.81 83 GLY A C 1
ATOM 645 O O . GLY A 1 83 ? 8.465 -2.818 -13.103 1.00 77.81 83 GLY A O 1
ATOM 646 N N . LYS A 1 84 ? 9.276 -1.004 -14.118 1.00 84.56 84 LYS A N 1
ATOM 647 C CA . LYS A 1 84 ? 10.432 -0.858 -13.233 1.00 84.56 84 LYS A CA 1
ATOM 648 C C . LYS A 1 84 ? 10.534 0.560 -12.708 1.00 84.56 84 LYS A C 1
ATOM 650 O O . LYS A 1 84 ? 10.070 1.516 -13.323 1.00 84.56 84 LYS A O 1
ATOM 655 N N . MET A 1 85 ? 11.167 0.690 -11.553 1.00 85.38 85 MET A N 1
ATOM 656 C CA . MET A 1 85 ? 11.423 1.978 -10.932 1.00 85.38 85 MET A CA 1
ATOM 657 C C . MET A 1 85 ? 12.841 2.005 -10.377 1.00 85.38 85 MET A C 1
ATOM 659 O O . MET A 1 85 ? 13.232 1.119 -9.614 1.00 85.38 85 MET A O 1
ATOM 663 N N . ASN A 1 86 ? 13.606 3.037 -10.731 1.00 85.38 86 ASN A N 1
ATOM 664 C CA . ASN A 1 86 ? 14.873 3.320 -10.076 1.00 85.38 86 ASN A CA 1
ATOM 665 C C . ASN A 1 86 ? 14.619 4.114 -8.789 1.00 85.38 86 ASN A C 1
ATOM 667 O O . ASN A 1 86 ? 14.481 5.340 -8.795 1.00 85.38 86 ASN A O 1
ATOM 671 N N . ILE A 1 87 ? 14.526 3.401 -7.671 1.00 83.88 87 ILE A N 1
ATOM 672 C CA . ILE A 1 87 ? 14.225 3.975 -6.361 1.00 83.88 87 ILE A CA 1
ATOM 673 C C . ILE A 1 87 ? 15.215 3.459 -5.315 1.00 83.88 87 ILE A C 1
ATOM 675 O O . ILE A 1 87 ? 15.627 2.302 -5.329 1.00 83.88 87 ILE A O 1
ATOM 679 N N . ARG A 1 88 ? 15.626 4.341 -4.399 1.00 86.38 88 ARG A N 1
ATOM 680 C CA . ARG A 1 88 ? 16.431 3.952 -3.231 1.00 86.38 88 ARG A CA 1
ATOM 681 C C . ARG A 1 88 ? 15.529 3.359 -2.154 1.00 86.38 88 ARG A C 1
ATOM 683 O O . ARG A 1 88 ? 14.427 3.866 -1.960 1.00 86.38 88 ARG A O 1
ATOM 690 N N . GLU A 1 89 ? 16.030 2.381 -1.403 1.00 82.50 89 GLU A N 1
ATOM 691 C CA . GLU A 1 89 ? 15.272 1.714 -0.330 1.00 82.50 89 GLU A CA 1
ATOM 692 C C . GLU A 1 89 ? 14.686 2.716 0.682 1.00 82.50 89 GLU A C 1
ATOM 694 O O . GLU A 1 89 ? 13.485 2.725 0.932 1.00 82.50 89 GLU A O 1
ATOM 699 N N . GLU A 1 90 ? 15.495 3.679 1.135 1.00 86.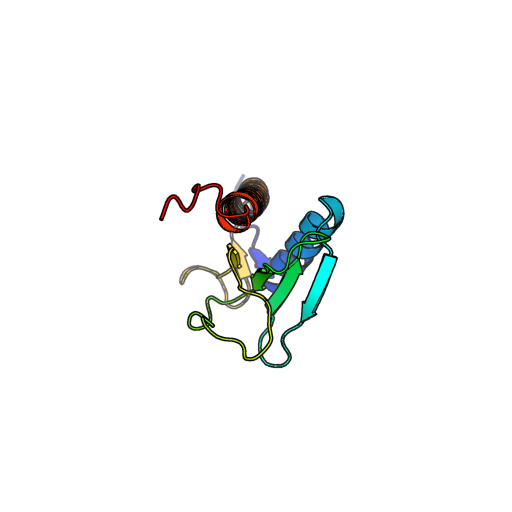38 90 GLU A N 1
ATOM 700 C CA . GLU A 1 90 ? 15.083 4.773 2.034 1.00 86.38 90 GLU A CA 1
ATOM 701 C C . GLU A 1 90 ? 13.850 5.539 1.520 1.00 86.38 90 GLU A C 1
ATOM 703 O O . GLU A 1 90 ? 12.997 6.001 2.283 1.00 86.38 90 GLU A O 1
ATOM 708 N N . LYS A 1 91 ? 13.733 5.687 0.193 1.00 86.38 91 LYS A N 1
ATOM 709 C CA . LYS A 1 91 ? 12.614 6.394 -0.429 1.00 86.38 91 LYS A CA 1
ATOM 710 C C . LYS A 1 91 ? 11.348 5.540 -0.446 1.00 86.38 91 LYS A C 1
ATOM 712 O O . LYS A 1 91 ? 10.258 6.109 -0.341 1.00 86.38 91 LYS A O 1
ATOM 717 N N . ILE A 1 92 ? 11.476 4.217 -0.547 1.00 86.12 92 ILE A N 1
ATOM 718 C CA . ILE A 1 92 ? 10.360 3.270 -0.423 1.00 86.12 92 ILE A CA 1
ATOM 719 C C . ILE A 1 92 ? 9.777 3.385 0.989 1.00 86.12 92 ILE A C 1
ATOM 721 O O . ILE A 1 92 ? 8.597 3.710 1.140 1.00 86.12 92 ILE A O 1
ATOM 725 N N . GLU A 1 93 ? 10.620 3.230 2.012 1.00 90.00 93 GLU A N 1
ATOM 726 C CA . GLU A 1 93 ? 10.216 3.309 3.420 1.00 90.00 93 GLU A CA 1
ATOM 727 C C . GLU A 1 93 ? 9.590 4.663 3.761 1.00 90.00 93 GLU A C 1
ATOM 729 O O . GLU A 1 93 ? 8.493 4.725 4.317 1.00 90.00 93 GLU A O 1
ATOM 734 N N . SER A 1 94 ? 10.232 5.764 3.355 1.00 90.88 94 SER A N 1
ATOM 735 C CA . SER A 1 94 ? 9.705 7.119 3.553 1.00 90.88 94 SER A CA 1
ATOM 736 C C . SER A 1 94 ? 8.320 7.300 2.918 1.00 90.88 94 SER A C 1
ATOM 738 O O . SER A 1 94 ? 7.422 7.896 3.520 1.00 90.88 94 SER A O 1
ATOM 740 N N . THR A 1 95 ? 8.107 6.748 1.718 1.00 90.88 95 THR A N 1
ATOM 741 C CA . THR A 1 95 ? 6.823 6.840 1.006 1.00 90.88 95 THR A CA 1
ATOM 742 C C . THR A 1 95 ? 5.721 6.065 1.729 1.00 90.88 95 THR A C 1
ATOM 744 O O . THR A 1 95 ? 4.605 6.580 1.867 1.00 90.88 95 THR A O 1
ATOM 747 N N . ILE A 1 96 ? 6.032 4.862 2.219 1.00 94.06 96 ILE A N 1
ATOM 748 C CA . ILE A 1 96 ? 5.099 4.021 2.979 1.00 94.06 96 ILE A CA 1
ATOM 749 C C . ILE A 1 96 ? 4.757 4.690 4.314 1.00 94.06 96 ILE A C 1
ATOM 751 O O . ILE A 1 96 ? 3.578 4.886 4.609 1.00 94.06 96 ILE A O 1
ATOM 755 N N . SER A 1 97 ? 5.760 5.137 5.070 1.00 94.06 97 SER A N 1
ATOM 756 C CA . SER A 1 97 ? 5.579 5.835 6.350 1.00 94.06 97 SER A CA 1
ATOM 757 C C . SER A 1 97 ? 4.713 7.087 6.204 1.00 94.06 97 SER A C 1
ATOM 759 O O . SER A 1 97 ? 3.765 7.293 6.964 1.00 94.06 97 SER A O 1
ATOM 761 N N . ALA A 1 98 ? 4.949 7.893 5.164 1.00 94.50 98 ALA A N 1
ATOM 762 C CA . ALA A 1 98 ? 4.119 9.059 4.879 1.00 94.50 98 ALA A CA 1
ATOM 763 C C . ALA A 1 98 ? 2.669 8.677 4.527 1.00 94.50 98 ALA A C 1
ATOM 765 O O . ALA A 1 98 ? 1.729 9.388 4.891 1.00 94.50 98 ALA A O 1
ATOM 766 N N . ALA A 1 99 ? 2.456 7.563 3.819 1.00 94.75 99 ALA A N 1
ATOM 767 C CA . ALA A 1 99 ? 1.116 7.074 3.508 1.00 94.75 99 ALA A CA 1
ATOM 768 C C . ALA A 1 99 ? 0.373 6.572 4.754 1.00 94.75 99 ALA A C 1
ATOM 770 O O . ALA A 1 99 ? -0.822 6.852 4.879 1.00 94.75 99 ALA A O 1
ATOM 771 N N . ILE A 1 100 ? 1.071 5.908 5.678 1.00 95.12 100 ILE A N 1
ATOM 772 C CA . ILE A 1 100 ? 0.536 5.488 6.979 1.00 95.12 100 ILE A CA 1
ATOM 773 C C . ILE A 1 100 ? 0.146 6.717 7.812 1.00 95.12 100 ILE A C 1
ATOM 775 O O . ILE A 1 100 ? -0.991 6.806 8.272 1.00 95.12 100 ILE A O 1
ATOM 779 N N . GLY A 1 101 ? 1.025 7.718 7.926 1.00 93.75 101 GLY A N 1
ATOM 780 C CA . GLY A 1 101 ? 0.710 8.964 8.636 1.00 93.75 101 GLY A CA 1
ATOM 781 C C . GLY A 1 101 ? -0.530 9.662 8.066 1.00 93.75 101 GLY A C 1
ATOM 782 O O . GLY A 1 101 ? -1.459 10.000 8.799 1.00 93.75 101 GLY A O 1
ATOM 783 N N . ARG A 1 102 ? -0.614 9.792 6.732 1.00 93.75 102 ARG A N 1
ATOM 784 C CA . ARG A 1 102 ? -1.809 10.330 6.052 1.00 93.75 102 ARG A CA 1
ATOM 785 C C . ARG A 1 102 ? -3.067 9.511 6.320 1.00 93.75 102 ARG A C 1
ATOM 787 O O . ARG A 1 102 ? -4.144 10.094 6.420 1.00 93.75 102 ARG A O 1
ATOM 794 N N . TYR A 1 103 ? -2.949 8.187 6.406 1.00 94.62 103 TYR A N 1
ATOM 795 C CA . TYR A 1 103 ? -4.073 7.318 6.730 1.00 94.62 103 TYR A CA 1
ATOM 796 C C . TYR A 1 103 ? -4.610 7.630 8.126 1.00 94.62 103 TYR A C 1
ATOM 798 O O . TYR A 1 103 ? -5.807 7.866 8.264 1.00 94.62 103 TYR A O 1
ATOM 806 N N . PHE A 1 104 ? -3.754 7.704 9.147 1.00 92.94 104 PHE A N 1
ATOM 807 C CA . PHE A 1 104 ? -4.198 7.975 10.516 1.00 92.94 104 PHE A CA 1
ATOM 808 C C . PHE A 1 104 ? -4.781 9.376 10.690 1.00 92.94 104 PHE A C 1
ATOM 810 O O . PHE A 1 104 ? -5.836 9.501 11.305 1.00 92.94 104 PHE A O 1
ATOM 817 N N . MET A 1 105 ? -4.169 10.399 10.084 1.00 91.06 105 MET A N 1
ATOM 818 C CA . MET A 1 105 ? -4.689 11.772 10.141 1.00 91.06 105 MET A CA 1
ATOM 819 C C . MET A 1 105 ? -6.085 11.900 9.522 1.00 91.06 105 MET A C 1
ATOM 821 O O . MET A 1 105 ? -6.928 12.615 10.045 1.00 91.06 105 MET A O 1
ATOM 825 N N . LYS A 1 106 ? -6.346 11.204 8.409 1.00 88.00 106 LYS A N 1
ATOM 826 C CA . LYS A 1 106 ? -7.626 11.298 7.684 1.00 88.00 106 LYS A CA 1
ATOM 827 C C . LYS A 1 106 ? -8.684 10.298 8.135 1.00 88.00 106 LYS A C 1
ATOM 829 O O . LYS A 1 106 ? -9.846 10.463 7.795 1.00 88.00 106 LYS A O 1
ATOM 834 N N . SER A 1 107 ? -8.274 9.233 8.818 1.00 85.81 107 SER A N 1
ATOM 835 C CA . SER A 1 107 ? -9.185 8.233 9.383 1.00 85.81 107 SER A CA 1
ATOM 836 C C . SER A 1 107 ? -9.514 8.494 10.850 1.00 85.81 107 SER A C 1
ATOM 838 O O . SER A 1 107 ? -10.209 7.678 11.455 1.00 85.81 107 SER A O 1
ATOM 840 N N . ALA A 1 108 ? -8.988 9.578 11.431 1.00 76.56 108 ALA A N 1
ATOM 841 C CA . ALA A 1 108 ? -9.376 10.022 12.756 1.00 76.56 108 ALA A CA 1
ATOM 842 C C . ALA A 1 108 ? -10.884 10.336 12.765 1.00 76.56 108 ALA A C 1
ATOM 844 O O . ALA A 1 108 ? -11.382 10.915 11.794 1.00 76.56 108 ALA A O 1
ATOM 845 N N . PRO A 1 109 ? -11.620 9.934 13.815 1.00 64.25 109 PRO A N 1
ATOM 846 C CA . PRO A 1 109 ? -12.981 10.408 14.004 1.00 64.25 109 PRO A CA 1
ATOM 847 C C . PRO A 1 109 ? -12.945 11.935 14.060 1.00 64.25 109 PRO A C 1
ATOM 849 O O . PRO A 1 109 ? -12.054 12.507 14.687 1.00 64.25 109 PRO A O 1
ATOM 852 N N . ASP A 1 110 ? -13.875 12.572 13.355 1.00 56.75 110 ASP A N 1
ATOM 853 C CA . ASP A 1 110 ? -14.024 14.022 13.338 1.00 56.75 110 ASP A CA 1
ATOM 854 C C . ASP A 1 110 ? -14.225 14.497 14.785 1.00 56.75 110 ASP A C 1
ATOM 856 O O . ASP A 1 110 ? -15.279 14.287 15.381 1.00 56.75 110 ASP A O 1
ATOM 860 N N . SER A 1 111 ? -13.173 15.043 15.394 1.00 49.59 111 SER A N 1
ATOM 861 C CA . SER A 1 111 ? -13.182 15.545 16.770 1.00 49.59 111 SER A CA 1
ATOM 862 C C . SER A 1 111 ? -13.790 16.944 16.867 1.00 49.59 111 SER A C 1
ATOM 864 O O . SER A 1 111 ? -13.686 17.589 17.908 1.00 49.59 111 SER A O 1
ATOM 866 N N . THR A 1 112 ? -14.453 17.417 15.808 1.00 52.47 112 THR A N 1
ATOM 867 C CA . THR A 1 112 ? -15.245 18.641 15.859 1.00 52.47 112 THR A CA 1
ATOM 868 C C . THR A 1 112 ? -16.477 18.394 16.738 1.00 52.47 112 THR A C 1
ATOM 870 O O . THR A 1 112 ? -17.339 17.599 16.347 1.00 52.47 112 THR A O 1
ATOM 873 N N . PRO A 1 113 ? -16.624 19.051 17.907 1.00 49.31 113 PRO A N 1
ATOM 874 C CA . PRO A 1 113 ? -17.908 19.058 18.585 1.00 49.31 113 PRO A CA 1
ATOM 875 C C . PRO A 1 113 ? -18.911 19.700 17.626 1.00 49.31 113 PRO A C 1
ATOM 877 O O . PRO A 1 113 ? -18.796 20.880 17.293 1.00 49.31 113 PRO A O 1
ATOM 880 N N . ARG A 1 114 ? -19.885 18.922 17.147 1.00 52.88 114 ARG A N 1
ATOM 881 C CA . ARG A 1 114 ? -21.080 19.485 16.517 1.00 52.88 114 ARG A CA 1
ATOM 882 C C . ARG A 1 114 ? -21.883 20.172 17.620 1.00 52.88 114 ARG A C 1
ATOM 884 O O . ARG A 1 114 ? -22.782 19.577 18.197 1.00 52.88 114 ARG A O 1
ATOM 891 N N . ASN A 1 115 ? -21.491 21.394 17.961 1.00 50.91 115 ASN A N 1
ATOM 892 C CA . ASN A 1 115 ? -22.388 22.340 18.605 1.00 50.91 115 ASN A CA 1
ATOM 893 C C . ASN A 1 115 ? -23.360 22.821 17.526 1.00 50.91 115 ASN A C 1
ATOM 895 O O . ASN A 1 115 ? -22.925 23.418 16.538 1.00 50.91 115 ASN A O 1
ATOM 899 N N . GLY A 1 116 ? -24.643 22.518 17.703 1.00 42.66 116 GLY A N 1
ATOM 900 C CA . GLY A 1 116 ? -25.729 22.926 16.816 1.00 42.66 116 GLY A CA 1
ATOM 901 C C . GLY A 1 116 ? -26.927 22.017 16.967 1.00 42.66 116 GLY A C 1
ATOM 902 O O . GLY A 1 116 ? -26.986 21.036 16.196 1.00 42.66 116 GLY A O 1
#